Protein AF-A0A061EWY5-F1 (afdb_monomer_lite)

Secondary structure (DSSP, 8-state):
--------EEEEE----SSGGGEESS-PPPTTHHHHHHHHHHTTEEEPPPSS-S-SEEE-BTB-EEE--EEEEEEGGGTTTSHHHHHHHHHHHHHHH-TT-

Radius of gyration: 15.16 Å; chains: 1; bounding box: 34×21×50 Å

InterPro domains:
  IPR036691 Endonuclease/exonuclease/phosphatase superfamily [G3DSA:3.60.10.10] (2-88)
  IPR036691 Endonuclease/exonuclease/phosphatase superfamily [SSF56219] (5-79)

Sequence (101 aa):
MASREMEWCLGRDFNTMRNKKGKIGKGRIGRTKTSFGDFIENNGLLDLEMAGNSYTWCRYKDGKVYSRLDRFLLRVEWMQYEYGLFKVIFQALCLTTTQLC

Foldseek 3Di:
DPPPPDFDKDWDFQVAALDPVQKDDDDDHDPCNVVVVCVCVVQQKDWDQADDDSFQDWDPPPHTMTGRRITMIGHPVPCPPCVPVVNVVRNVVCVVRRVPD

Structure (mmCIF, N/CA/C/O backbone):
data_AF-A0A061EWY5-F1
#
_entry.id   AF-A0A061EWY5-F1
#
loop_
_atom_site.group_PDB
_atom_site.id
_atom_site.type_symbol
_atom_site.label_atom_id
_atom_site.label_alt_id
_atom_site.label_comp_id
_atom_site.label_asym_id
_atom_site.label_entity_id
_atom_site.label_seq_id
_atom_site.pdbx_PDB_ins_code
_atom_site.Cartn_x
_atom_site.Cartn_y
_atom_site.Cartn_z
_atom_site.occupancy
_atom_site.B_iso_or_equiv
_atom_site.auth_seq_id
_atom_site.auth_comp_id
_atom_site.auth_asym_id
_atom_site.auth_atom_id
_atom_site.pdbx_PDB_model_num
ATOM 1 N N . MET A 1 1 ? -15.036 12.273 29.260 1.00 38.22 1 MET A N 1
ATOM 2 C CA . MET A 1 1 ? -15.313 12.857 27.932 1.00 38.22 1 MET A CA 1
ATOM 3 C C . MET A 1 1 ? -14.487 12.072 26.934 1.00 38.22 1 MET A C 1
ATOM 5 O O . MET A 1 1 ? -13.272 12.169 26.996 1.00 38.22 1 MET A O 1
ATOM 9 N N . ALA A 1 2 ? -15.104 11.220 26.115 1.00 52.44 2 ALA A N 1
ATOM 10 C CA . ALA A 1 2 ? -14.379 10.598 25.013 1.00 52.44 2 ALA A CA 1
ATOM 11 C C . ALA A 1 2 ? -14.117 11.701 23.985 1.00 52.44 2 ALA A C 1
ATOM 13 O O . ALA A 1 2 ? -15.058 12.220 23.383 1.00 52.44 2 ALA A O 1
ATOM 14 N N . SER A 1 3 ? -12.864 12.132 23.853 1.00 55.50 3 SER A N 1
ATOM 15 C CA . SER A 1 3 ? -12.447 12.897 22.687 1.00 55.50 3 SER A CA 1
ATOM 16 C C . SER A 1 3 ? -12.783 12.043 21.470 1.00 55.50 3 SER A C 1
ATOM 18 O O . SER A 1 3 ? -12.262 10.937 21.341 1.00 55.50 3 SER A O 1
ATOM 20 N N . ARG A 1 4 ? -13.689 12.510 20.605 1.00 57.78 4 ARG A N 1
ATOM 21 C CA . ARG A 1 4 ? -13.806 11.944 19.260 1.00 57.78 4 ARG A CA 1
ATOM 22 C C . ARG A 1 4 ? -12.503 12.283 18.551 1.00 57.78 4 ARG A C 1
ATOM 24 O O . ARG A 1 4 ? -12.355 13.389 18.036 1.00 57.78 4 ARG A O 1
ATOM 31 N N . GLU A 1 5 ? -11.527 11.386 18.638 1.00 63.19 5 GLU A N 1
ATOM 32 C CA . GLU A 1 5 ? -10.333 11.476 17.813 1.00 63.19 5 GLU A CA 1
ATOM 33 C C . GLU A 1 5 ? -10.791 11.491 16.358 1.00 63.19 5 GLU A C 1
ATOM 35 O O . GLU A 1 5 ? -11.630 10.691 15.947 1.00 63.19 5 GLU A O 1
ATOM 40 N N . MET A 1 6 ? -10.334 12.497 15.618 1.00 59.41 6 MET A N 1
ATOM 41 C CA . MET A 1 6 ? -10.822 12.739 14.272 1.00 59.41 6 MET A CA 1
ATOM 42 C C . MET A 1 6 ? -10.442 11.569 13.370 1.00 59.41 6 MET A C 1
ATOM 44 O O . MET A 1 6 ? -9.301 11.105 13.370 1.00 59.41 6 MET A O 1
ATOM 48 N N . GLU A 1 7 ? -11.421 11.128 12.596 1.00 70.62 7 GLU A N 1
ATOM 49 C CA . GLU A 1 7 ? -11.336 9.966 11.732 1.00 70.62 7 GLU A CA 1
ATOM 50 C C . GLU A 1 7 ? -10.513 10.259 10.485 1.00 70.62 7 GLU A C 1
ATOM 52 O O . GLU A 1 7 ? -10.983 10.933 9.570 1.00 70.62 7 GLU A O 1
ATOM 57 N N . TRP A 1 8 ? -9.256 9.799 10.455 1.00 73.88 8 TRP A N 1
ATOM 58 C CA . TRP A 1 8 ? -8.355 10.079 9.341 1.00 73.88 8 TRP A CA 1
ATOM 59 C C . TRP A 1 8 ? -7.862 8.819 8.640 1.00 73.88 8 TRP A C 1
ATOM 61 O O . TRP A 1 8 ? -7.484 7.813 9.238 1.00 73.88 8 TRP A O 1
ATOM 71 N N . CYS A 1 9 ? -7.815 8.926 7.319 1.00 77.69 9 CYS A N 1
ATOM 72 C CA . CYS A 1 9 ? -7.146 7.991 6.441 1.00 77.69 9 CYS A CA 1
ATOM 73 C C . CYS A 1 9 ? -6.063 8.734 5.663 1.00 77.69 9 CYS A C 1
ATOM 75 O O . CYS A 1 9 ? -6.202 9.921 5.358 1.00 77.69 9 CYS A O 1
ATOM 77 N N . LEU A 1 10 ? -4.978 8.040 5.332 1.00 84.25 10 LEU A N 1
ATOM 78 C CA . LEU A 1 10 ? -3.936 8.590 4.475 1.00 84.25 10 LEU A CA 1
ATOM 79 C C . LEU A 1 10 ? -4.019 7.923 3.105 1.00 84.25 10 LEU A C 1
ATOM 81 O O . LEU A 1 10 ? -3.736 6.735 2.982 1.00 84.25 10 LEU A O 1
ATOM 85 N N . GLY A 1 11 ? -4.397 8.681 2.080 1.00 84.06 11 GLY A N 1
ATOM 86 C CA . GLY A 1 11 ? -4.503 8.200 0.703 1.00 84.06 11 GLY A CA 1
ATOM 87 C C . GLY A 1 11 ? -3.704 9.065 -0.261 1.00 84.06 11 GLY A C 1
ATOM 88 O O . GLY A 1 11 ? -4.018 10.248 -0.388 1.00 84.06 11 GLY A O 1
ATOM 89 N N . ARG A 1 12 ? -2.669 8.513 -0.916 1.00 80.81 12 ARG A N 1
ATOM 90 C CA . ARG A 1 12 ? -1.914 9.204 -1.985 1.00 80.81 12 ARG A CA 1
ATOM 91 C C . ARG A 1 12 ? -0.897 8.308 -2.701 1.00 80.81 12 ARG A C 1
ATOM 93 O O . ARG A 1 12 ? -0.699 7.158 -2.310 1.00 80.81 12 ARG A O 1
ATOM 100 N N . ASP A 1 13 ? -0.212 8.886 -3.689 1.00 83.88 13 ASP A N 1
ATOM 101 C CA . ASP A 1 13 ? 1.025 8.369 -4.282 1.00 83.88 13 ASP A CA 1
ATOM 102 C C . ASP A 1 13 ? 2.187 8.466 -3.276 1.00 83.88 13 ASP A C 1
ATOM 104 O O . ASP A 1 13 ? 2.638 9.557 -2.910 1.00 83.88 13 ASP A O 1
ATOM 108 N N . PHE A 1 14 ? 2.671 7.313 -2.811 1.00 85.62 14 PHE A N 1
ATOM 109 C CA . PHE A 1 14 ? 3.850 7.206 -1.942 1.00 85.62 14 PHE A CA 1
ATOM 110 C C . PHE A 1 14 ? 5.148 7.009 -2.734 1.00 85.62 14 PHE A C 1
ATOM 112 O O . PHE A 1 14 ? 6.233 6.946 -2.147 1.00 85.62 14 PHE A O 1
ATOM 119 N N . ASN A 1 15 ? 5.042 6.819 -4.053 1.00 85.94 15 ASN A N 1
ATOM 120 C CA . ASN A 1 15 ? 6.125 6.512 -4.983 1.00 85.94 15 ASN A CA 1
ATOM 121 C C . ASN A 1 15 ? 7.049 5.377 -4.489 1.00 85.94 15 ASN A C 1
ATOM 123 O O . ASN A 1 15 ? 8.240 5.318 -4.796 1.00 85.94 15 ASN A O 1
ATOM 127 N N . THR A 1 16 ? 6.501 4.470 -3.669 1.00 84.81 16 THR A N 1
ATOM 128 C CA . THR A 1 16 ? 7.248 3.424 -2.965 1.00 84.81 16 THR A CA 1
ATOM 129 C C . THR A 1 16 ? 6.469 2.113 -2.960 1.00 84.81 16 THR A C 1
ATOM 131 O O . THR A 1 16 ? 5.280 2.044 -2.646 1.00 84.81 16 THR A O 1
ATOM 134 N N . MET A 1 17 ? 7.165 1.023 -3.287 1.00 85.12 17 MET A N 1
ATOM 135 C CA . MET A 1 17 ? 6.602 -0.326 -3.248 1.00 85.12 17 MET A CA 1
ATOM 136 C C . MET A 1 17 ? 6.803 -0.954 -1.868 1.00 85.12 17 MET A C 1
ATOM 138 O O . MET A 1 17 ? 7.940 -1.127 -1.432 1.00 85.12 17 MET A O 1
ATOM 142 N N . ARG A 1 18 ? 5.714 -1.402 -1.230 1.00 83.88 18 ARG A N 1
ATOM 143 C CA . ARG A 1 18 ? 5.773 -2.119 0.056 1.00 83.88 18 ARG A CA 1
ATOM 144 C C . ARG A 1 18 ? 6.346 -3.527 -0.068 1.00 83.88 18 ARG A C 1
ATOM 146 O O . ARG A 1 18 ? 7.047 -3.997 0.816 1.00 83.88 18 ARG A O 1
ATOM 153 N N . ASN A 1 19 ? 6.039 -4.251 -1.144 1.00 82.62 19 ASN A N 1
ATOM 154 C CA . ASN A 1 19 ? 6.469 -5.639 -1.323 1.00 82.62 19 ASN A CA 1
ATOM 155 C C . ASN A 1 19 ? 6.572 -6.026 -2.807 1.00 82.62 19 ASN A C 1
ATOM 157 O O . ASN A 1 19 ? 6.256 -5.236 -3.691 1.00 82.62 19 ASN A O 1
ATOM 161 N N . LYS A 1 20 ? 7.039 -7.256 -3.077 1.00 82.62 20 LYS A N 1
ATOM 162 C CA . LYS A 1 20 ? 7.157 -7.783 -4.448 1.00 82.62 20 LYS A CA 1
ATOM 163 C C . LYS A 1 20 ? 5.797 -7.997 -5.123 1.00 82.62 20 LYS A C 1
ATOM 165 O O . LYS A 1 20 ? 5.739 -7.918 -6.339 1.00 82.62 20 LYS A O 1
ATOM 170 N N . LYS A 1 21 ? 4.723 -8.226 -4.352 1.00 83.56 21 LYS A N 1
ATOM 171 C CA . LYS A 1 21 ? 3.364 -8.415 -4.891 1.00 83.56 21 LYS A CA 1
ATOM 172 C C . LYS A 1 21 ? 2.828 -7.143 -5.555 1.00 83.56 21 LYS A C 1
ATOM 174 O O . LYS A 1 21 ? 2.039 -7.230 -6.478 1.00 83.56 21 LYS A O 1
ATOM 179 N N . GLY A 1 22 ? 3.298 -5.969 -5.131 1.00 81.88 22 GLY A N 1
ATOM 180 C CA . GLY A 1 22 ? 2.961 -4.689 -5.755 1.00 81.88 22 GLY A CA 1
ATOM 181 C C . GLY A 1 22 ? 3.704 -4.385 -7.060 1.00 81.88 22 GLY A C 1
ATOM 182 O O . GLY A 1 22 ? 3.722 -3.219 -7.445 1.00 81.88 22 GLY A O 1
ATOM 183 N N . LYS A 1 23 ? 4.354 -5.365 -7.712 1.00 86.06 23 LYS A N 1
ATOM 184 C CA . LYS A 1 23 ? 5.078 -5.161 -8.975 1.00 86.06 23 LYS A CA 1
ATOM 185 C C . LYS A 1 23 ? 4.927 -6.337 -9.947 1.00 86.06 23 LYS A C 1
ATOM 187 O O . LYS A 1 23 ? 5.172 -7.478 -9.571 1.00 86.06 23 LYS A O 1
ATOM 192 N N . ILE A 1 24 ? 4.670 -6.033 -11.219 1.00 87.38 24 ILE A N 1
ATOM 193 C CA . ILE A 1 24 ? 4.842 -6.951 -12.360 1.00 87.38 24 ILE A CA 1
ATOM 194 C C . ILE A 1 24 ? 5.912 -6.377 -13.297 1.00 87.38 24 ILE A C 1
ATOM 196 O O . ILE A 1 24 ? 5.997 -5.163 -13.478 1.00 87.38 24 ILE A O 1
ATOM 200 N N . GLY A 1 25 ? 6.723 -7.246 -13.907 1.00 84.56 25 GLY A N 1
ATOM 201 C CA . GLY A 1 25 ? 7.750 -6.874 -14.886 1.00 84.56 25 GLY A CA 1
ATOM 202 C C . GLY A 1 25 ? 9.163 -6.746 -14.303 1.00 84.56 25 GLY A C 1
ATOM 203 O O . GLY A 1 25 ? 9.373 -6.756 -13.087 1.00 84.56 25 GLY A O 1
ATOM 204 N N . LYS A 1 26 ? 10.162 -6.655 -15.190 1.00 76.50 26 LYS A N 1
ATOM 205 C CA . LYS A 1 26 ? 11.583 -6.578 -14.811 1.00 76.50 26 LYS A CA 1
ATOM 206 C C . LYS A 1 26 ? 11.905 -5.217 -14.172 1.00 76.50 26 LYS A C 1
ATOM 208 O O . LYS A 1 26 ? 11.412 -4.180 -14.600 1.00 76.50 26 LYS A O 1
ATOM 213 N N . GLY A 1 27 ? 12.736 -5.219 -13.128 1.00 69.50 27 GLY A N 1
ATOM 214 C CA . GLY A 1 27 ? 13.213 -4.004 -12.456 1.00 69.50 27 GLY A CA 1
ATOM 215 C C . GLY A 1 27 ? 13.401 -4.186 -10.950 1.00 69.50 27 GLY A C 1
ATOM 216 O O . GLY A 1 27 ? 12.671 -4.941 -10.309 1.00 69.50 27 GLY A O 1
ATOM 217 N N . ARG A 1 28 ? 14.388 -3.492 -10.371 1.00 68.50 28 ARG A N 1
ATOM 218 C CA . ARG A 1 28 ? 14.661 -3.542 -8.928 1.00 68.50 28 ARG A CA 1
ATOM 219 C C . ARG A 1 28 ? 13.559 -2.839 -8.134 1.00 68.50 28 ARG A C 1
ATOM 221 O O . ARG A 1 28 ? 13.014 -1.825 -8.561 1.00 68.50 28 ARG A O 1
ATOM 228 N N . ILE A 1 29 ? 13.265 -3.374 -6.955 1.00 68.94 29 ILE A N 1
ATOM 229 C CA . ILE A 1 29 ? 12.524 -2.648 -5.922 1.00 68.94 29 ILE A CA 1
ATOM 230 C C . ILE A 1 29 ? 13.537 -1.742 -5.217 1.00 68.94 29 ILE A C 1
ATOM 232 O O . ILE A 1 29 ? 14.616 -2.210 -4.853 1.00 68.94 29 ILE A O 1
ATOM 236 N N . GLY A 1 30 ? 13.229 -0.448 -5.108 1.00 66.50 30 GLY A N 1
ATOM 237 C CA . GLY A 1 30 ? 14.117 0.542 -4.494 1.00 66.50 30 GLY A CA 1
ATOM 238 C C . GLY A 1 30 ? 14.418 0.246 -3.019 1.00 66.50 30 GLY A C 1
ATOM 239 O O . GLY A 1 30 ? 13.694 -0.502 -2.360 1.00 66.50 30 GLY A O 1
ATOM 240 N N . ARG A 1 31 ? 15.493 0.848 -2.491 1.00 61.97 31 ARG A N 1
ATOM 241 C CA . ARG A 1 31 ? 15.969 0.630 -1.108 1.00 61.97 31 ARG A CA 1
ATOM 242 C C . ARG A 1 31 ? 14.998 1.137 -0.028 1.00 61.97 31 ARG A C 1
ATOM 244 O O . ARG A 1 31 ? 15.079 0.683 1.103 1.00 61.97 31 ARG A O 1
ATOM 251 N N . THR A 1 32 ? 14.061 2.019 -0.376 1.00 63.91 32 THR A N 1
ATOM 252 C CA . THR A 1 32 ? 13.074 2.633 0.537 1.00 63.91 32 THR A CA 1
ATOM 253 C C . THR A 1 32 ? 11.934 1.700 0.961 1.00 63.91 32 THR A C 1
ATOM 255 O O . THR A 1 32 ? 11.060 2.095 1.730 1.00 63.91 32 THR A O 1
ATOM 258 N N . LYS A 1 33 ? 11.920 0.448 0.484 1.00 67.25 33 LYS A N 1
ATOM 259 C CA . LYS A 1 33 ? 10.886 -0.531 0.843 1.00 67.25 33 LYS A CA 1
ATOM 260 C C . LYS A 1 33 ? 10.872 -0.850 2.342 1.00 67.25 33 LYS A C 1
ATOM 262 O O . LYS A 1 33 ? 9.789 -0.933 2.911 1.00 67.25 33 LYS A O 1
ATOM 267 N N . THR A 1 34 ? 12.042 -1.051 2.952 1.00 72.19 34 THR A N 1
ATOM 268 C CA . THR A 1 34 ? 12.135 -1.430 4.372 1.00 72.19 34 THR A CA 1
ATOM 269 C C . THR A 1 34 ? 11.594 -0.307 5.251 1.00 72.19 34 THR A C 1
ATOM 271 O O . THR A 1 34 ? 10.631 -0.523 5.971 1.00 72.19 34 THR A O 1
ATOM 274 N N . SER A 1 35 ? 12.061 0.928 5.035 1.00 82.75 35 SER A N 1
ATOM 275 C CA . SER A 1 35 ? 11.589 2.105 5.774 1.00 82.75 35 SER A CA 1
ATOM 276 C C . SER A 1 35 ? 10.086 2.367 5.632 1.00 82.75 35 SER A C 1
ATOM 278 O O . SER A 1 35 ? 9.468 2.903 6.545 1.00 82.75 35 SER A O 1
ATOM 280 N N . PHE A 1 36 ? 9.480 2.009 4.495 1.00 86.88 36 PHE A N 1
ATOM 281 C CA . PHE A 1 36 ? 8.037 2.166 4.304 1.00 86.88 36 PHE A CA 1
ATOM 282 C C . PHE A 1 36 ? 7.222 1.081 5.020 1.00 86.88 36 PHE A C 1
ATOM 284 O O . PHE A 1 36 ? 6.152 1.371 5.547 1.00 86.88 36 PHE A O 1
ATOM 291 N N . GLY A 1 37 ? 7.725 -0.158 5.061 1.00 88.00 37 GLY A N 1
ATOM 292 C CA . GLY A 1 37 ? 7.146 -1.218 5.890 1.00 88.00 37 GLY A CA 1
ATOM 293 C C . GLY A 1 37 ? 7.187 -0.847 7.370 1.00 88.00 37 GLY A C 1
ATOM 294 O O . GLY A 1 37 ? 6.142 -0.837 8.014 1.00 88.00 37 GLY A O 1
ATOM 295 N N . ASP A 1 38 ? 8.358 -0.416 7.845 1.00 90.50 38 ASP A N 1
ATOM 296 C CA . ASP A 1 38 ? 8.567 0.015 9.229 1.00 90.50 38 ASP A CA 1
ATOM 297 C C . ASP A 1 38 ? 7.661 1.203 9.586 1.00 90.50 38 ASP A C 1
ATOM 299 O O . ASP A 1 38 ? 7.075 1.238 10.661 1.00 90.50 38 ASP A O 1
ATOM 303 N N . PHE A 1 39 ? 7.484 2.170 8.676 1.00 89.56 39 PHE A N 1
ATOM 304 C CA . PHE A 1 39 ? 6.554 3.286 8.875 1.00 89.56 39 PHE A CA 1
ATOM 305 C C . PHE A 1 39 ? 5.111 2.812 9.091 1.00 89.56 39 PHE A C 1
ATOM 307 O O . PHE A 1 39 ? 4.440 3.307 9.994 1.00 89.56 39 PHE A O 1
ATOM 314 N N . ILE A 1 40 ? 4.629 1.866 8.281 1.00 90.31 40 ILE A N 1
ATOM 315 C CA . ILE 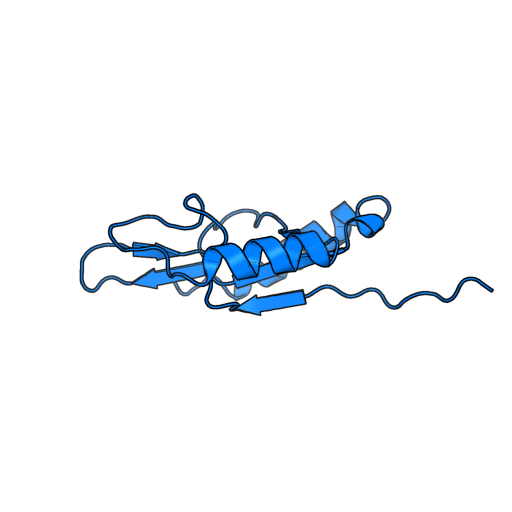A 1 40 ? 3.271 1.320 8.414 1.00 90.31 40 ILE A CA 1
ATOM 316 C C . ILE A 1 40 ? 3.122 0.605 9.762 1.00 90.31 40 ILE A C 1
ATOM 318 O O . ILE A 1 40 ? 2.159 0.852 10.485 1.00 90.31 40 ILE A O 1
ATOM 322 N N . GLU A 1 41 ? 4.088 -0.243 10.111 1.00 90.81 41 GLU A N 1
ATOM 323 C CA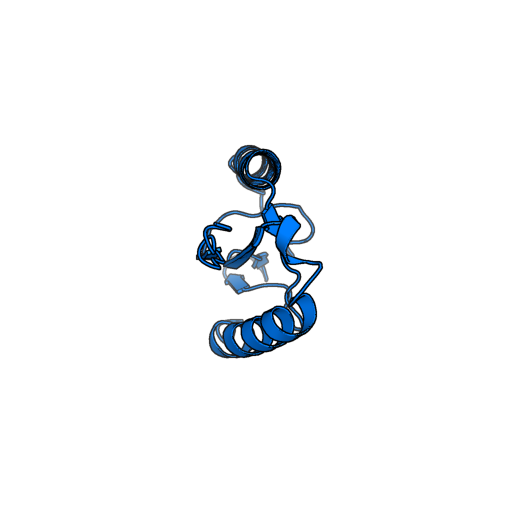 . GLU A 1 41 ? 4.050 -1.066 11.323 1.00 90.81 41 GLU A CA 1
ATOM 324 C C . GLU A 1 41 ? 4.173 -0.218 12.596 1.00 90.81 41 GLU A C 1
ATOM 326 O O . GLU A 1 41 ? 3.324 -0.318 13.481 1.00 90.81 41 GLU A O 1
ATOM 331 N N . ASN A 1 42 ? 5.144 0.698 12.655 1.00 91.69 42 ASN A N 1
ATOM 332 C CA . ASN A 1 42 ? 5.389 1.557 13.820 1.00 91.69 42 ASN A CA 1
ATOM 333 C C . ASN A 1 42 ? 4.237 2.526 14.118 1.00 91.69 42 ASN A C 1
ATOM 335 O O . ASN A 1 42 ? 4.113 3.001 15.244 1.00 91.69 42 ASN A O 1
ATOM 339 N N . ASN A 1 43 ? 3.403 2.842 13.123 1.00 88.25 43 ASN A N 1
ATOM 340 C CA . ASN A 1 43 ? 2.252 3.730 13.290 1.00 88.25 43 ASN A CA 1
ATOM 341 C C . ASN A 1 43 ? 0.921 2.978 13.459 1.00 88.25 43 ASN A C 1
ATOM 343 O O . ASN A 1 43 ? -0.122 3.630 13.535 1.00 88.25 43 ASN A O 1
ATOM 347 N N . GLY A 1 44 ? 0.933 1.638 13.510 1.00 88.38 44 GLY A N 1
ATOM 348 C CA . GLY A 1 44 ? -0.288 0.834 13.637 1.00 88.38 44 GLY A CA 1
ATOM 349 C C . GLY A 1 44 ? -1.223 0.989 12.437 1.00 88.38 44 GLY A C 1
ATOM 350 O O . GLY A 1 44 ? -2.443 1.048 12.594 1.00 88.38 44 GLY A O 1
ATOM 351 N N . LEU A 1 45 ? -0.656 1.124 11.235 1.00 88.75 45 LEU A N 1
ATOM 352 C CA . LEU A 1 45 ? -1.408 1.344 10.006 1.00 88.75 45 LEU A CA 1
ATOM 353 C C . LEU A 1 45 ? -1.663 0.032 9.259 1.00 88.75 45 LEU A C 1
ATOM 355 O O . LEU A 1 45 ? -0.842 -0.882 9.206 1.00 88.75 45 LEU A O 1
ATOM 359 N N . LEU A 1 46 ? -2.807 -0.015 8.600 1.00 87.94 46 LEU A N 1
ATOM 360 C CA . LEU A 1 46 ? -3.265 -1.066 7.721 1.00 87.94 46 LEU A CA 1
ATOM 361 C C . LEU A 1 46 ? -3.212 -0.562 6.279 1.00 87.94 46 LEU A C 1
ATOM 363 O O . LEU A 1 46 ? -3.871 0.412 5.927 1.00 87.94 46 LEU A O 1
ATOM 367 N N . ASP A 1 47 ? -2.446 -1.255 5.442 1.00 87.50 47 ASP A N 1
ATOM 368 C CA . ASP A 1 47 ? -2.431 -1.057 3.988 1.00 87.50 47 ASP A CA 1
ATOM 369 C C . ASP A 1 47 ? -3.673 -1.719 3.385 1.00 87.50 47 ASP A C 1
ATOM 371 O O . ASP A 1 47 ? -3.729 -2.946 3.266 1.00 87.50 47 ASP A O 1
ATOM 375 N N . LEU A 1 48 ? -4.680 -0.911 3.052 1.00 84.25 48 LEU A N 1
ATOM 376 C CA . LEU A 1 48 ? -5.949 -1.403 2.526 1.00 84.25 48 LEU A CA 1
ATOM 377 C C . LEU A 1 48 ? -5.753 -2.013 1.139 1.00 84.25 48 LEU A C 1
ATOM 379 O O . LEU A 1 48 ? -5.108 -1.434 0.262 1.00 84.25 48 LEU A O 1
ATOM 383 N N . GLU A 1 49 ? -6.334 -3.186 0.909 1.00 77.56 49 GLU A N 1
ATOM 384 C CA . GLU A 1 49 ? -6.341 -3.787 -0.421 1.00 77.56 49 GLU A CA 1
ATOM 385 C C . GLU A 1 49 ? -7.281 -3.018 -1.354 1.00 77.56 49 GLU A C 1
ATOM 387 O O . GLU A 1 49 ? -8.415 -2.697 -1.003 1.00 77.56 49 GLU A O 1
ATOM 392 N N . MET A 1 50 ? -6.800 -2.725 -2.562 1.00 73.56 50 MET A N 1
ATOM 393 C CA . MET A 1 50 ? -7.625 -2.122 -3.603 1.00 73.56 50 MET A CA 1
ATOM 394 C C . MET A 1 50 ? -8.480 -3.207 -4.249 1.00 73.56 50 MET A C 1
ATOM 396 O O . MET A 1 50 ? -7.953 -4.205 -4.742 1.00 73.56 50 MET A O 1
ATOM 400 N N . ALA A 1 51 ? -9.795 -3.007 -4.265 1.00 70.19 51 ALA A N 1
ATOM 401 C CA . ALA A 1 51 ? -10.699 -3.860 -5.021 1.00 70.19 51 ALA A CA 1
ATOM 402 C C . ALA A 1 51 ? -10.594 -3.523 -6.520 1.00 70.19 51 ALA A C 1
ATOM 404 O O . ALA A 1 51 ? -10.723 -2.363 -6.909 1.00 70.19 51 ALA A O 1
ATOM 405 N N . GLY A 1 52 ? -10.352 -4.535 -7.356 1.00 73.31 52 GLY A N 1
ATOM 406 C CA . GLY A 1 52 ? -10.153 -4.371 -8.799 1.00 73.31 52 GLY A CA 1
ATOM 407 C C . GLY A 1 52 ? -8.675 -4.240 -9.172 1.00 73.31 52 GLY A C 1
ATOM 408 O O . GLY A 1 52 ? -7.922 -5.214 -9.088 1.00 73.31 52 GLY A O 1
ATOM 409 N N . ASN A 1 53 ? -8.252 -3.049 -9.603 1.00 73.56 53 ASN A N 1
ATOM 410 C CA . ASN A 1 53 ? -6.895 -2.826 -10.103 1.00 73.56 53 ASN A CA 1
ATOM 411 C C . ASN A 1 53 ? -5.862 -2.832 -8.970 1.00 73.56 53 ASN A C 1
ATOM 413 O O . ASN A 1 53 ? -5.798 -1.933 -8.138 1.00 73.56 53 ASN A O 1
ATOM 417 N N . SER A 1 54 ? -5.003 -3.852 -8.969 1.00 79.88 54 SER A N 1
ATOM 418 C CA . SER A 1 54 ? -3.931 -4.012 -7.975 1.00 79.88 54 SER A CA 1
ATOM 419 C C . SER A 1 54 ? -2.704 -3.124 -8.227 1.00 79.88 54 SER A C 1
ATOM 421 O O . SER A 1 54 ? -1.786 -3.110 -7.408 1.00 79.88 54 SER A O 1
ATOM 423 N N . TYR A 1 55 ? -2.660 -2.403 -9.349 1.00 83.12 55 TYR A N 1
ATOM 424 C CA . TYR A 1 55 ? -1.543 -1.555 -9.768 1.00 83.12 55 TYR A CA 1
ATOM 425 C C . TYR A 1 55 ? -2.069 -0.180 -10.167 1.00 83.12 55 TYR A C 1
ATOM 427 O O . TYR A 1 55 ? -3.161 -0.082 -10.718 1.00 83.12 55 TYR A O 1
ATOM 435 N N . THR A 1 56 ? -1.286 0.861 -9.894 1.00 83.00 56 THR A N 1
ATOM 436 C CA . THR A 1 56 ? -1.691 2.261 -10.114 1.00 83.00 56 THR A CA 1
ATOM 437 C C . THR A 1 56 ? -0.765 3.012 -11.056 1.00 83.00 56 THR A C 1
ATOM 439 O O . THR A 1 56 ? -1.038 4.140 -11.442 1.00 83.00 56 THR A O 1
ATOM 442 N N . TRP A 1 57 ? 0.328 2.369 -11.464 1.00 84.31 57 TRP A N 1
ATOM 443 C CA . TRP A 1 57 ? 1.307 2.946 -12.364 1.00 84.31 57 TRP A CA 1
ATOM 444 C C . TRP A 1 57 ? 1.865 1.903 -13.327 1.00 84.31 57 TRP A C 1
ATOM 446 O O . TRP A 1 57 ? 2.115 0.755 -12.939 1.00 84.31 57 TRP A O 1
ATOM 456 N N . CYS A 1 58 ? 2.140 2.318 -14.563 1.00 84.44 58 CYS A N 1
ATOM 457 C CA . CYS A 1 58 ? 2.757 1.487 -15.588 1.00 84.44 58 CYS A CA 1
ATOM 458 C C . CYS A 1 58 ? 3.786 2.255 -16.409 1.00 84.44 58 CYS A C 1
ATOM 460 O O . CYS A 1 58 ? 3.722 3.467 -16.608 1.00 84.44 58 CYS A O 1
ATOM 462 N N . ARG A 1 59 ? 4.757 1.501 -16.920 1.00 83.81 59 ARG A N 1
ATOM 463 C CA . ARG A 1 59 ? 5.770 1.971 -17.865 1.00 83.81 59 ARG A CA 1
ATOM 464 C C . ARG A 1 59 ? 5.926 0.949 -18.979 1.00 83.81 59 ARG A C 1
ATOM 466 O O . ARG A 1 59 ? 5.997 -0.247 -18.706 1.00 83.81 59 ARG A O 1
ATOM 473 N N . TYR A 1 60 ? 6.041 1.450 -20.209 1.00 80.44 60 TYR A N 1
ATOM 474 C CA . TYR A 1 60 ? 6.106 0.639 -21.433 1.00 80.44 60 TYR A CA 1
ATOM 475 C C . TYR A 1 60 ? 7.472 0.652 -22.140 1.00 80.44 60 TYR A C 1
ATOM 477 O O . TYR A 1 60 ? 7.651 -0.044 -23.132 1.00 80.44 60 TYR A O 1
ATOM 485 N N . LYS A 1 61 ? 8.445 1.428 -21.642 1.00 69.94 61 LYS A N 1
ATOM 486 C CA . LYS A 1 61 ? 9.695 1.724 -22.367 1.00 69.94 61 LYS A CA 1
ATOM 487 C C . LYS A 1 61 ? 10.668 0.535 -22.494 1.00 69.94 61 LYS A C 1
ATOM 489 O O . LYS A 1 61 ? 11.377 0.471 -23.485 1.00 69.94 61 LYS A O 1
ATOM 494 N N . ASP A 1 62 ? 10.648 -0.416 -21.553 1.00 71.00 62 ASP A N 1
ATOM 495 C CA . ASP A 1 62 ? 11.571 -1.572 -21.499 1.00 71.00 62 ASP A CA 1
ATOM 496 C C . ASP A 1 62 ? 10.817 -2.893 -21.227 1.00 71.00 62 ASP A C 1
ATOM 498 O O . ASP A 1 62 ? 11.246 -3.759 -20.459 1.00 71.00 62 ASP A O 1
ATOM 502 N N . GLY A 1 63 ? 9.626 -3.012 -21.819 1.00 76.56 63 GLY A N 1
ATOM 503 C CA . GLY A 1 63 ? 8.627 -4.023 -21.479 1.00 76.56 63 GLY A CA 1
ATOM 504 C C . GLY A 1 63 ? 7.567 -3.488 -20.515 1.00 76.56 63 GLY A C 1
ATOM 505 O O . GLY A 1 63 ? 7.699 -2.400 -19.955 1.00 76.56 63 GLY A O 1
ATOM 506 N N . LYS A 1 64 ? 6.483 -4.253 -20.343 1.00 82.56 64 LYS A N 1
ATOM 507 C CA . LYS A 1 64 ? 5.366 -3.869 -19.472 1.00 82.56 64 LYS A CA 1
ATOM 508 C C . LYS A 1 64 ? 5.765 -4.033 -18.007 1.00 82.56 64 LYS A C 1
ATOM 510 O O . LYS A 1 64 ? 5.950 -5.153 -17.526 1.00 82.56 64 LYS A O 1
ATOM 515 N N . VAL A 1 65 ? 5.895 -2.912 -17.306 1.00 85.75 65 VAL A N 1
ATOM 516 C CA . VAL A 1 65 ? 6.101 -2.870 -15.857 1.00 85.75 65 VAL A CA 1
ATOM 517 C C . VAL A 1 65 ? 4.875 -2.246 -15.221 1.00 85.75 65 VAL A C 1
ATOM 519 O O . VAL A 1 65 ? 4.484 -1.155 -15.621 1.00 85.75 65 VAL A O 1
ATOM 522 N N . TYR A 1 66 ? 4.330 -2.904 -14.204 1.00 86.44 66 TYR A N 1
ATOM 523 C CA . TYR A 1 66 ? 3.236 -2.394 -13.384 1.00 86.44 66 TYR A CA 1
ATOM 524 C C . TYR A 1 66 ? 3.716 -2.267 -11.944 1.00 86.44 66 TYR A C 1
ATOM 526 O O . TYR A 1 66 ? 4.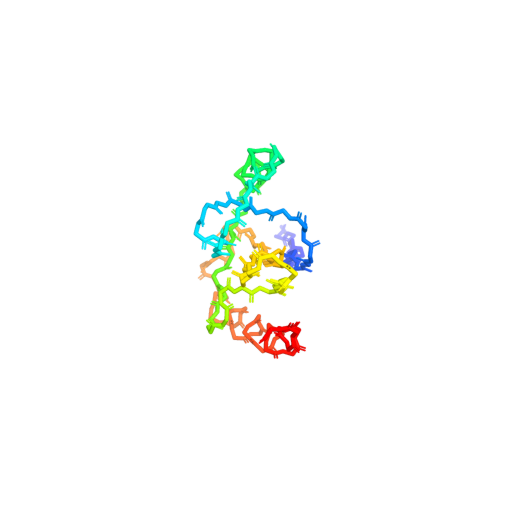422 -3.150 -11.451 1.00 86.44 66 TYR A O 1
ATOM 534 N N . SER A 1 67 ? 3.355 -1.179 -11.275 1.00 86.56 67 SER A N 1
ATOM 535 C CA . SER A 1 67 ? 3.700 -0.925 -9.877 1.00 86.56 67 SER A CA 1
ATOM 536 C C . SER A 1 67 ? 2.483 -0.393 -9.124 1.00 86.56 67 SER A C 1
ATOM 538 O O . SER A 1 67 ? 1.678 0.360 -9.668 1.00 86.56 67 SER A O 1
ATOM 540 N N . ARG A 1 68 ? 2.357 -0.771 -7.854 1.00 87.56 68 ARG A N 1
ATOM 541 C CA . ARG A 1 68 ? 1.388 -0.193 -6.921 1.00 87.56 68 ARG A CA 1
ATOM 542 C C . ARG A 1 68 ? 2.069 0.894 -6.094 1.00 87.56 68 ARG A C 1
ATOM 544 O O . ARG A 1 68 ? 2.813 0.561 -5.161 1.00 87.56 68 ARG A O 1
ATOM 551 N N . LEU A 1 69 ? 1.847 2.151 -6.471 1.00 86.12 69 LEU A N 1
ATOM 552 C CA . LEU A 1 69 ? 2.479 3.327 -5.860 1.00 86.12 69 LEU A CA 1
ATOM 553 C C . LEU A 1 69 ? 1.498 4.128 -4.997 1.00 86.12 69 LEU A C 1
ATOM 555 O O . LEU A 1 69 ? 1.888 4.621 -3.939 1.00 86.12 69 LEU A O 1
ATOM 559 N N . ASP A 1 70 ? 0.225 4.141 -5.379 1.00 85.44 70 ASP A N 1
ATOM 560 C CA . ASP A 1 70 ? -0.850 4.732 -4.594 1.00 85.44 70 ASP A CA 1
ATOM 561 C C . ASP A 1 70 ? -1.378 3.723 -3.577 1.00 85.44 70 ASP A C 1
ATOM 563 O O . ASP A 1 70 ? -1.563 2.530 -3.868 1.00 85.44 70 ASP A O 1
ATOM 567 N N . ARG A 1 71 ? -1.575 4.192 -2.344 1.00 86.69 71 ARG A N 1
ATOM 568 C CA . ARG A 1 71 ? -2.063 3.371 -1.231 1.00 86.69 71 ARG A CA 1
ATOM 569 C C . ARG A 1 71 ? -3.008 4.166 -0.354 1.00 86.69 71 ARG A C 1
ATOM 571 O O . ARG A 1 71 ? -2.928 5.390 -0.288 1.00 86.69 71 ARG A O 1
ATOM 578 N N . PHE A 1 72 ? -3.852 3.428 0.351 1.00 84.88 72 PHE A N 1
ATOM 579 C CA . PHE A 1 72 ? -4.690 3.945 1.418 1.00 84.88 72 PHE A CA 1
ATOM 580 C C . PHE A 1 72 ? -4.284 3.245 2.709 1.00 84.88 72 PHE A C 1
ATOM 582 O O . PHE A 1 72 ? -4.290 2.015 2.778 1.00 84.88 72 PHE A O 1
ATOM 589 N N . LEU A 1 73 ? -3.881 4.034 3.699 1.00 87.06 73 LEU A N 1
ATOM 590 C CA . LEU A 1 73 ? -3.4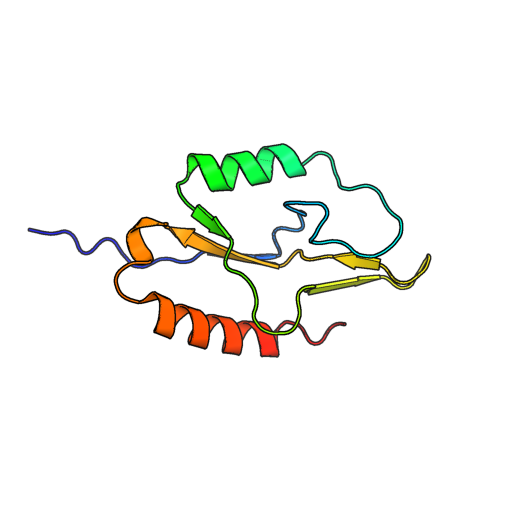74 3.571 5.014 1.00 87.06 73 LEU A CA 1
ATOM 591 C C . LEU A 1 73 ? -4.523 4.005 6.038 1.00 87.06 73 LEU A C 1
ATOM 593 O O . LEU A 1 73 ? -4.889 5.183 6.095 1.00 87.06 73 LEU A O 1
ATOM 597 N N . LEU A 1 74 ? -4.989 3.054 6.840 1.00 85.31 74 LEU A N 1
ATOM 598 C CA . LEU A 1 74 ? -5.968 3.271 7.903 1.00 85.31 74 LEU A CA 1
ATOM 599 C C . LEU A 1 74 ? -5.393 2.787 9.232 1.00 85.31 74 LEU A C 1
ATOM 601 O O . LEU A 1 74 ? -4.685 1.791 9.253 1.00 85.31 74 LEU A O 1
ATOM 605 N N . ARG A 1 75 ? -5.698 3.441 10.346 1.00 81.19 75 ARG A N 1
ATOM 606 C CA . ARG A 1 75 ? -5.344 2.915 11.671 1.00 81.19 75 ARG A CA 1
ATOM 607 C C . ARG A 1 75 ? -6.106 1.614 11.974 1.00 81.19 75 ARG A C 1
ATOM 609 O O . ARG A 1 75 ? -7.268 1.469 11.605 1.00 81.19 75 ARG A O 1
ATOM 616 N N . VAL A 1 76 ? -5.457 0.639 12.608 1.00 75.12 76 VAL A N 1
ATOM 617 C CA . VAL A 1 76 ? -6.024 -0.712 12.814 1.00 75.12 76 VAL A CA 1
ATOM 618 C C . VAL A 1 76 ? -7.236 -0.709 13.750 1.00 75.12 76 VAL A C 1
ATOM 620 O O . VAL A 1 76 ? -8.172 -1.482 13.544 1.00 75.12 76 VAL A O 1
ATOM 623 N N . GLU A 1 77 ? -7.264 0.195 14.728 1.00 73.56 77 GLU A N 1
ATOM 624 C CA . GLU A 1 77 ? -8.319 0.330 15.746 1.00 73.56 77 GLU A CA 1
ATOM 625 C C . GLU A 1 77 ? -9.707 0.623 15.139 1.00 73.56 77 GLU A C 1
ATOM 627 O O . GLU A 1 77 ? -10.740 0.480 15.786 1.00 73.56 77 GLU A O 1
ATOM 632 N N . TRP A 1 78 ? -9.728 0.972 13.856 1.00 69.44 78 TRP A N 1
ATOM 633 C CA . TRP A 1 78 ? -10.865 1.474 13.102 1.00 69.44 78 TRP A CA 1
ATOM 634 C C . TRP A 1 78 ? -11.578 0.369 12.319 1.00 69.44 78 TRP A C 1
ATOM 636 O O . TRP A 1 78 ? -12.683 0.560 11.810 1.00 69.44 78 TRP A O 1
ATOM 646 N N . MET A 1 79 ? -10.976 -0.825 12.243 1.00 66.12 79 MET A N 1
ATOM 647 C CA . MET A 1 79 ? -11.556 -1.972 11.540 1.00 66.12 79 MET A CA 1
ATOM 648 C C . MET A 1 79 ? -12.866 -2.476 12.153 1.00 66.12 79 MET A C 1
ATOM 650 O O . MET A 1 79 ? -13.633 -3.143 11.465 1.00 66.12 79 MET A O 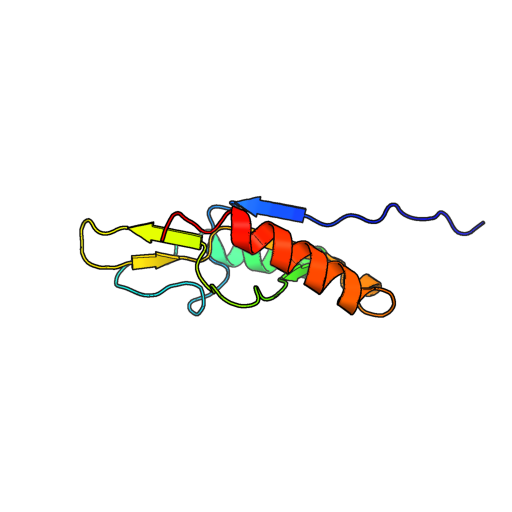1
ATOM 654 N N . GLN A 1 80 ? -13.134 -2.186 13.427 1.00 63.56 80 GLN A N 1
ATOM 655 C CA . GLN A 1 80 ? -14.268 -2.777 14.139 1.00 63.56 80 GLN A CA 1
ATOM 656 C C . GLN A 1 80 ? -15.612 -2.086 13.863 1.00 63.56 80 GLN A C 1
ATOM 658 O O . GLN A 1 80 ? -16.645 -2.719 14.061 1.00 63.56 80 GLN A O 1
ATOM 663 N N . TYR A 1 81 ? -15.61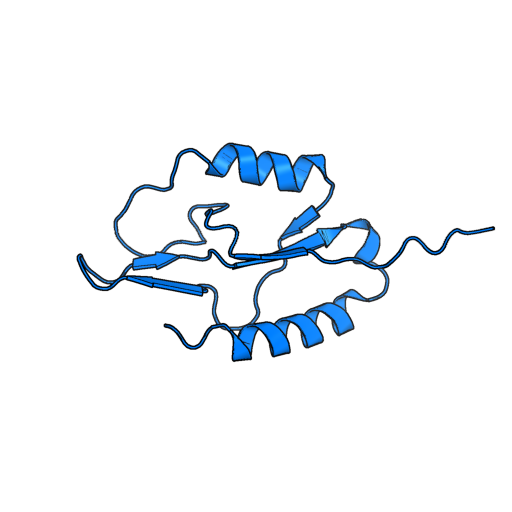7 -0.838 13.376 1.00 59.88 81 TYR A N 1
ATOM 664 C CA . TYR A 1 81 ? -16.841 -0.026 13.324 1.00 59.88 81 TYR A CA 1
ATOM 665 C C . TYR A 1 81 ? -17.302 0.344 11.904 1.00 59.88 81 TYR A C 1
ATOM 667 O O . TYR A 1 81 ? -18.501 0.294 11.642 1.00 59.88 81 TYR A O 1
ATOM 675 N N . GLU A 1 82 ? -16.395 0.633 10.958 1.00 60.91 82 GLU A N 1
ATOM 676 C CA . GLU A 1 82 ? -16.785 1.190 9.641 1.00 60.91 82 GLU A CA 1
ATOM 677 C C . GLU A 1 82 ? -16.067 0.580 8.424 1.00 60.91 82 GLU A C 1
ATOM 679 O O . GLU A 1 82 ? -16.084 1.135 7.321 1.00 60.91 82 GLU A O 1
ATOM 684 N N . TYR A 1 83 ? -15.464 -0.603 8.577 1.00 63.06 83 TYR A N 1
ATOM 685 C CA . TYR A 1 83 ? -14.651 -1.213 7.516 1.00 63.06 83 TYR A CA 1
ATOM 686 C C . TYR A 1 83 ? -15.401 -1.381 6.184 1.00 63.06 83 TYR A C 1
ATOM 688 O O . TYR A 1 83 ? -14.807 -1.257 5.116 1.00 63.06 83 TYR A O 1
ATOM 696 N N . GLY A 1 84 ? -16.715 -1.620 6.232 1.00 62.31 84 GLY A N 1
ATOM 697 C CA . GLY A 1 84 ? -17.556 -1.730 5.040 1.00 62.31 84 GLY A CA 1
ATOM 698 C C . GLY A 1 84 ? -17.718 -0.408 4.282 1.00 62.31 84 GLY A C 1
ATOM 699 O O . GLY A 1 84 ? -17.523 -0.381 3.068 1.00 62.31 84 GLY A O 1
ATOM 700 N N . LEU A 1 85 ? -18.029 0.689 4.981 1.00 64.50 85 LEU A N 1
ATOM 701 C CA . LEU A 1 85 ? -18.290 1.993 4.361 1.00 64.50 85 LEU A CA 1
ATOM 702 C C . LEU A 1 85 ? -17.006 2.606 3.796 1.00 64.50 85 LEU A C 1
ATOM 704 O O . LEU A 1 85 ? -16.981 3.019 2.635 1.00 64.50 85 LEU A O 1
ATOM 708 N N . PHE A 1 86 ? -15.914 2.571 4.567 1.00 63.56 86 PHE A N 1
ATOM 709 C CA . PHE A 1 86 ? -14.609 3.026 4.093 1.00 63.56 86 PHE A CA 1
ATOM 710 C C . PHE A 1 86 ? -14.162 2.236 2.864 1.00 63.56 86 PHE A C 1
ATOM 712 O O . PHE A 1 86 ? -13.747 2.833 1.873 1.00 63.56 86 PHE A O 1
ATOM 719 N N . LYS A 1 87 ? -14.309 0.905 2.864 1.00 61.53 87 LYS A N 1
ATOM 720 C CA . LYS A 1 87 ? -13.934 0.068 1.715 1.00 61.53 87 LYS A CA 1
ATOM 721 C C . LYS A 1 87 ? -14.705 0.442 0.444 1.00 61.53 87 LYS A C 1
ATOM 723 O O . LYS A 1 87 ? -14.098 0.480 -0.623 1.00 61.53 87 LYS A O 1
ATOM 728 N N . VAL A 1 88 ? -15.994 0.777 0.551 1.00 59.41 88 VAL A N 1
ATOM 729 C CA . VAL A 1 88 ? -16.823 1.221 -0.587 1.00 59.41 88 VAL A CA 1
ATOM 730 C C . VAL A 1 88 ? -16.400 2.604 -1.092 1.00 59.41 88 VAL A C 1
ATOM 732 O O . VAL A 1 88 ? -16.220 2.784 -2.298 1.00 59.41 88 VAL A O 1
ATOM 735 N N . ILE A 1 89 ? -16.177 3.569 -0.194 1.00 62.62 89 ILE A N 1
ATOM 736 C CA . ILE A 1 89 ? -15.733 4.924 -0.565 1.00 62.62 89 ILE A CA 1
ATOM 737 C C . ILE A 1 89 ? -14.343 4.879 -1.216 1.00 62.62 89 ILE A C 1
ATOM 739 O O . ILE A 1 89 ? -14.129 5.485 -2.268 1.00 62.62 89 ILE A O 1
ATOM 743 N N . PHE A 1 90 ? -13.406 4.109 -0.654 1.00 60.91 90 PHE A N 1
ATOM 744 C CA . PHE A 1 90 ? -12.074 3.932 -1.238 1.00 60.91 90 PHE A CA 1
ATOM 745 C C . PHE A 1 90 ? -12.118 3.238 -2.590 1.00 60.91 90 PHE A C 1
ATOM 747 O O . PHE A 1 90 ? -11.373 3.617 -3.489 1.00 60.91 90 PHE A O 1
ATOM 754 N N . GLN A 1 91 ? -12.994 2.250 -2.765 1.00 59.41 91 GLN A N 1
ATOM 755 C CA . GLN A 1 91 ? -13.180 1.596 -4.053 1.00 59.41 91 GLN A CA 1
ATOM 756 C C . GLN A 1 91 ? -13.667 2.589 -5.117 1.00 59.41 91 GLN A C 1
ATOM 758 O O . GLN A 1 91 ? -13.131 2.596 -6.223 1.00 59.41 91 GLN A O 1
ATOM 763 N N . ALA A 1 92 ? -14.605 3.478 -4.778 1.00 54.41 92 ALA A N 1
ATOM 764 C CA . ALA A 1 92 ? -15.086 4.516 -5.689 1.00 54.41 92 ALA A CA 1
ATOM 765 C C . ALA A 1 92 ? -13.998 5.549 -6.052 1.00 54.41 92 ALA A C 1
ATOM 767 O O . ALA A 1 92 ? -13.857 5.895 -7.223 1.00 54.41 92 ALA A O 1
ATOM 768 N N . LEU A 1 93 ? -13.185 5.994 -5.083 1.00 57.72 93 LEU A N 1
ATOM 769 C CA . LEU A 1 93 ? -12.060 6.919 -5.317 1.00 57.72 93 LEU A CA 1
ATOM 770 C C . LEU A 1 93 ? -10.908 6.279 -6.112 1.00 57.72 93 LEU A C 1
ATOM 772 O O . LEU A 1 93 ? -10.224 6.939 -6.893 1.00 57.72 93 LEU A O 1
ATOM 776 N N . CYS A 1 94 ? -10.690 4.981 -5.921 1.00 54.97 94 CYS A N 1
ATOM 777 C CA . CYS A 1 94 ? -9.685 4.202 -6.632 1.00 54.97 94 CYS A CA 1
ATOM 778 C C . CYS A 1 94 ? -10.010 4.070 -8.132 1.00 54.97 94 CYS A C 1
ATOM 780 O O . CYS A 1 94 ? -9.115 4.184 -8.972 1.00 54.97 94 CYS A O 1
ATOM 782 N N . LEU A 1 95 ? -11.289 3.882 -8.487 1.00 50.28 95 LEU A N 1
ATOM 783 C CA . LEU A 1 95 ? -11.736 3.718 -9.879 1.00 50.28 95 LEU A CA 1
ATOM 784 C C . LEU A 1 95 ? -11.566 4.984 -10.736 1.00 50.28 95 LEU A C 1
ATOM 786 O O . LEU A 1 95 ? -11.425 4.873 -11.951 1.00 50.28 95 LEU A O 1
ATOM 790 N N . THR A 1 96 ? -11.547 6.175 -10.132 1.00 51.03 96 THR A N 1
ATOM 791 C CA . THR A 1 96 ? -11.380 7.448 -10.859 1.00 51.03 96 THR A CA 1
ATOM 792 C C . THR A 1 96 ? -9.918 7.870 -11.022 1.00 51.03 96 THR A C 1
ATOM 794 O O . THR A 1 96 ? -9.616 8.695 -11.879 1.00 51.03 96 THR A O 1
ATOM 797 N N . THR A 1 97 ? -8.999 7.296 -10.237 1.00 49.94 97 THR A N 1
ATOM 798 C CA . THR A 1 97 ? -7.567 7.654 -10.229 1.00 49.94 97 THR A CA 1
ATOM 799 C C . THR A 1 97 ? -6.668 6.628 -10.924 1.00 49.94 97 THR A C 1
ATOM 801 O O . THR A 1 97 ? -5.539 6.951 -11.281 1.00 49.94 97 THR A O 1
ATOM 804 N N . THR A 1 98 ? -7.160 5.412 -11.192 1.00 50.12 98 THR A N 1
ATOM 805 C CA . THR A 1 98 ? -6.382 4.331 -11.832 1.00 50.12 98 THR A CA 1
ATOM 806 C C . THR A 1 98 ? -6.466 4.277 -13.362 1.00 50.12 98 THR A C 1
ATOM 808 O O . THR A 1 98 ? -5.887 3.374 -13.957 1.00 50.12 98 THR A O 1
ATOM 811 N N . GLN A 1 99 ? -7.090 5.252 -14.030 1.00 50.62 99 GLN A N 1
ATOM 812 C CA . GLN A 1 99 ? -7.222 5.306 -15.501 1.00 50.62 99 GLN A CA 1
ATOM 813 C C . GLN A 1 99 ? -5.926 5.642 -16.280 1.00 50.62 99 GLN A C 1
ATOM 815 O O . GLN A 1 99 ? -5.980 6.211 -17.367 1.00 50.62 99 GLN A O 1
ATOM 820 N N . LEU A 1 100 ? -4.744 5.309 -15.761 1.00 51.84 100 LEU A N 1
ATOM 821 C CA . LEU A 1 100 ? -3.472 5.531 -16.469 1.00 51.84 100 LEU A CA 1
ATOM 822 C C . LEU A 1 100 ? -2.677 4.250 -16.745 1.00 51.84 100 LEU A C 1
ATOM 824 O O . LEU A 1 100 ? -1.574 4.323 -17.288 1.00 51.84 100 LEU A O 1
ATOM 828 N N . CYS A 1 101 ? -3.287 3.095 -16.467 1.00 53.62 101 CYS A N 1
ATOM 829 C CA . CYS A 1 101 ? -2.974 1.790 -17.039 1.00 53.62 101 CYS A CA 1
ATOM 830 C C . CYS A 1 101 ? -4.285 1.109 -17.450 1.00 53.62 101 CYS A C 1
ATOM 832 O O . CYS A 1 101 ? -4.209 0.319 -18.408 1.00 53.62 101 CYS A O 1
#

Organism: Theobroma cacao (NCBI:txid3641)

pLDDT: mean 74.13, std 12.82, range [38.22, 91.69]